Protein AF-A0A530BPE9-F1 (afdb_monomer_lite)

Sequence (110 aa):
AEDEGWAPADGFERFAFNVVANIVTGIGFALILVAVSEFAGGIGSWRQGVFWGLAGFAVFTLAPGLGLPPELPAMPAAELLPRQIWWTATAVATAAGLGLIAFRKSLPLA

pLDDT: mean 86.86, std 12.61, range [42.56, 97.88]

Foldseek 3Di:
DPPPPDDFDPDPRNVVVVVVVVVVVVVVVLVVLQVVCVVVVGDPDPVSVVVSVVLVCVQQPVQLVPPDDDDDPPDDDPDPVVSVCSRVVRNVVSNVVVCCVVVDDDDPPD

Structure (mmCIF, N/CA/C/O backbone):
data_AF-A0A530BPE9-F1
#
_entry.id   AF-A0A530BPE9-F1
#
loop_
_atom_site.group_PDB
_atom_site.id
_atom_site.type_symbol
_atom_site.label_atom_id
_atom_site.label_alt_id
_atom_site.label_comp_id
_atom_site.label_asym_id
_atom_site.label_entity_id
_atom_site.label_seq_id
_atom_site.pdbx_PDB_ins_code
_atom_site.Cartn_x
_atom_site.Cartn_y
_atom_site.Cartn_z
_atom_site.occupancy
_atom_site.B_iso_or_equiv
_atom_site.auth_seq_id
_atom_site.auth_comp_id
_atom_site.auth_asym_id
_atom_site.auth_atom_id
_atom_site.pdbx_PDB_model_num
ATOM 1 N N . ALA A 1 1 ? 33.135 -8.687 -20.925 1.00 46.00 1 ALA A N 1
ATOM 2 C CA . ALA A 1 1 ? 31.772 -8.671 -21.470 1.00 46.00 1 ALA A CA 1
ATOM 3 C C . ALA A 1 1 ? 30.868 -8.881 -20.276 1.00 46.00 1 ALA A C 1
ATOM 5 O O . ALA A 1 1 ? 31.011 -9.905 -19.623 1.00 46.00 1 ALA A O 1
ATOM 6 N N . GLU A 1 2 ? 30.105 -7.866 -19.885 1.00 53.06 2 GLU A N 1
ATOM 7 C CA . GLU A 1 2 ? 29.002 -8.076 -18.948 1.00 53.06 2 GLU A CA 1
ATOM 8 C C . GLU A 1 2 ? 27.992 -8.959 -19.685 1.00 53.06 2 GLU A C 1
ATOM 10 O O . GLU A 1 2 ? 27.584 -8.611 -20.793 1.00 53.06 2 GLU A O 1
ATOM 15 N N . ASP A 1 3 ? 27.689 -10.138 -19.143 1.00 60.72 3 ASP A N 1
ATOM 16 C CA . ASP A 1 3 ? 26.614 -10.975 -19.670 1.00 60.72 3 ASP A CA 1
ATOM 17 C C . ASP A 1 3 ? 25.309 -10.192 -19.505 1.00 60.72 3 ASP A C 1
ATOM 19 O O . ASP A 1 3 ? 24.851 -9.969 -18.381 1.00 60.72 3 ASP A O 1
ATOM 23 N N . GLU A 1 4 ? 24.728 -9.734 -20.614 1.00 69.81 4 GLU A N 1
ATOM 24 C CA . GLU A 1 4 ? 23.377 -9.183 -20.611 1.00 69.81 4 GLU A CA 1
ATOM 25 C C . GLU A 1 4 ? 22.436 -10.269 -20.070 1.00 69.81 4 GLU A C 1
ATOM 27 O O . GLU A 1 4 ? 22.214 -11.306 -20.699 1.00 69.81 4 GLU A O 1
ATOM 32 N N . GLY A 1 5 ? 21.940 -10.063 -18.846 1.00 80.50 5 GLY A N 1
ATOM 33 C CA . GLY A 1 5 ? 20.992 -10.970 -18.213 1.00 80.50 5 GLY A CA 1
ATOM 34 C C . GLY A 1 5 ? 19.762 -11.166 -19.099 1.00 80.50 5 GLY A C 1
ATOM 35 O O . GLY A 1 5 ? 19.316 -10.237 -19.770 1.00 80.50 5 GLY A O 1
ATOM 36 N N . TRP A 1 6 ? 19.216 -12.384 -19.107 1.00 87.88 6 TRP A N 1
ATOM 37 C CA . TRP A 1 6 ? 18.053 -12.716 -19.930 1.00 87.88 6 TRP A CA 1
ATOM 38 C C . TRP A 1 6 ? 16.893 -11.728 -19.709 1.00 87.88 6 TRP A C 1
ATOM 40 O O . TRP A 1 6 ? 16.528 -11.435 -18.567 1.00 87.88 6 TRP A O 1
ATOM 50 N N . ALA A 1 7 ? 16.284 -11.270 -20.805 1.00 88.81 7 ALA A N 1
ATOM 51 C CA . ALA A 1 7 ? 15.081 -10.445 -20.814 1.00 88.81 7 ALA A CA 1
ATOM 52 C C . ALA A 1 7 ? 14.060 -10.991 -21.836 1.00 88.81 7 ALA A C 1
ATOM 54 O O . ALA A 1 7 ? 14.473 -11.510 -22.877 1.00 88.81 7 ALA A O 1
ATOM 55 N N . PRO A 1 8 ? 12.740 -10.868 -21.578 1.00 90.44 8 PRO A N 1
ATOM 56 C CA . PRO A 1 8 ? 11.706 -11.268 -22.534 1.00 90.44 8 PRO A CA 1
ATOM 57 C C . PRO A 1 8 ? 11.817 -10.512 -23.862 1.00 90.44 8 PRO A C 1
ATOM 59 O O . PRO A 1 8 ? 12.055 -9.301 -23.849 1.00 90.44 8 PRO A O 1
ATOM 62 N N . ALA A 1 9 ? 11.554 -11.173 -24.995 1.00 92.19 9 ALA A N 1
ATOM 63 C CA . ALA A 1 9 ? 11.525 -10.491 -26.285 1.00 92.19 9 ALA A CA 1
ATOM 64 C C . ALA A 1 9 ? 10.362 -9.487 -26.370 1.00 92.19 9 ALA A C 1
ATOM 66 O O . ALA A 1 9 ? 9.271 -9.694 -25.818 1.00 92.19 9 ALA A O 1
ATOM 67 N N . ASP A 1 10 ? 10.584 -8.389 -27.096 1.00 92.88 10 ASP A N 1
ATOM 68 C CA . ASP A 1 10 ? 9.549 -7.389 -27.339 1.00 92.88 10 ASP A CA 1
ATOM 69 C C . ASP A 1 10 ? 8.334 -7.983 -28.075 1.00 92.88 10 ASP A C 1
ATOM 71 O O . ASP A 1 10 ? 8.432 -8.908 -28.881 1.00 92.88 10 ASP A O 1
ATOM 75 N N . GLY A 1 11 ? 7.155 -7.423 -27.796 1.00 94.25 11 GLY A N 1
ATOM 76 C CA . GLY A 1 11 ? 5.884 -7.887 -28.345 1.00 94.25 11 GLY A CA 1
ATOM 77 C C . GLY A 1 11 ? 5.108 -8.759 -27.360 1.00 94.25 11 GLY A C 1
ATOM 78 O O . GLY A 1 11 ? 4.870 -8.360 -26.217 1.00 94.25 11 GLY A O 1
ATOM 79 N N . PHE A 1 12 ? 4.653 -9.927 -27.820 1.00 95.31 12 PHE A N 1
ATOM 80 C CA . PHE A 1 12 ? 3.737 -10.770 -27.048 1.00 95.31 12 PHE A CA 1
ATOM 81 C C . PHE A 1 12 ? 4.379 -11.343 -25.781 1.00 95.31 12 PHE A C 1
ATOM 83 O O . PHE A 1 12 ? 3.738 -11.352 -24.732 1.00 95.31 12 PHE A O 1
ATOM 90 N N . GLU A 1 13 ? 5.638 -11.779 -25.856 1.00 94.00 13 GLU A N 1
ATOM 91 C CA . GLU A 1 13 ? 6.335 -12.405 -24.730 1.00 94.00 13 GLU A CA 1
ATOM 92 C C . GLU A 1 13 ? 6.450 -11.437 -23.541 1.00 94.00 13 GLU A C 1
ATOM 94 O O . GLU A 1 13 ? 5.961 -11.732 -22.448 1.00 94.00 13 GLU A O 1
ATOM 99 N N . ARG A 1 14 ? 6.976 -10.225 -23.766 1.00 94.75 14 ARG A N 1
ATOM 100 C CA . ARG A 1 14 ? 7.039 -9.171 -22.743 1.00 94.75 14 ARG A CA 1
ATOM 101 C C . ARG A 1 14 ? 5.668 -8.806 -22.175 1.00 94.75 14 ARG A C 1
ATOM 103 O O . ARG A 1 14 ? 5.544 -8.559 -20.975 1.00 94.75 14 ARG A O 1
ATOM 110 N N . PHE A 1 15 ? 4.630 -8.749 -23.008 1.00 96.31 15 PHE A N 1
ATOM 111 C CA . PHE A 1 15 ? 3.274 -8.463 -22.535 1.00 96.31 15 PHE A CA 1
ATOM 112 C C . PHE A 1 15 ? 2.743 -9.583 -21.631 1.00 96.31 15 PHE A C 1
ATOM 114 O O . PHE A 1 15 ? 2.258 -9.300 -20.537 1.00 96.31 15 PHE A O 1
ATOM 121 N N . ALA A 1 16 ? 2.885 -10.843 -22.044 1.00 96.81 16 ALA A N 1
ATOM 122 C CA . ALA A 1 16 ? 2.434 -11.998 -21.276 1.00 96.81 16 ALA A CA 1
ATOM 123 C C . ALA A 1 16 ? 3.138 -12.084 -19.913 1.00 96.81 16 ALA A C 1
ATOM 125 O O . ALA A 1 16 ? 2.468 -12.215 -18.887 1.00 96.81 16 ALA A O 1
ATOM 126 N N . PHE A 1 17 ? 4.466 -11.921 -19.877 1.00 96.00 17 PHE A N 1
ATOM 127 C CA . PHE A 1 17 ? 5.209 -11.888 -18.616 1.00 96.00 17 PHE A CA 1
ATOM 128 C C . PHE A 1 17 ? 4.803 -10.711 -17.729 1.00 96.00 17 PHE A C 1
ATOM 130 O O . PHE A 1 17 ? 4.644 -10.903 -16.527 1.00 96.00 17 PHE A O 1
ATOM 137 N N . ASN A 1 18 ? 4.551 -9.525 -18.293 1.00 95.50 18 ASN A N 1
ATOM 138 C CA . ASN A 1 18 ? 4.035 -8.393 -17.521 1.00 95.50 18 ASN A CA 1
ATOM 139 C C . ASN A 1 18 ? 2.664 -8.689 -16.906 1.00 95.50 18 ASN A C 1
ATOM 141 O O . ASN A 1 18 ? 2.437 -8.367 -15.741 1.00 95.50 18 ASN A O 1
ATOM 145 N N . VAL A 1 19 ? 1.747 -9.305 -17.657 1.00 97.50 19 VAL A N 1
ATOM 146 C CA . VAL A 1 19 ? 0.423 -9.684 -17.139 1.00 97.50 19 VAL A CA 1
ATOM 147 C C . VAL A 1 19 ? 0.571 -10.665 -15.980 1.00 97.50 19 VAL A C 1
ATOM 149 O O . VAL A 1 19 ? 0.024 -10.425 -14.904 1.00 97.50 19 VAL A O 1
ATOM 152 N N . VAL A 1 20 ? 1.350 -11.733 -16.162 1.00 97.56 20 VAL A N 1
ATOM 153 C CA . VAL A 1 20 ? 1.573 -12.741 -15.116 1.00 97.56 20 VAL A CA 1
ATOM 154 C C . VAL A 1 20 ? 2.241 -12.118 -13.889 1.00 97.56 20 VAL A C 1
ATOM 156 O O . VAL A 1 20 ? 1.773 -12.333 -12.773 1.00 97.56 20 VAL A O 1
ATOM 159 N N . ALA A 1 21 ? 3.274 -11.294 -14.078 1.00 96.31 21 ALA A N 1
ATOM 160 C CA . ALA A 1 21 ? 3.969 -10.613 -12.989 1.00 96.31 21 ALA A CA 1
ATOM 161 C C . ALA A 1 21 ? 3.023 -9.716 -12.176 1.00 96.31 21 ALA A C 1
ATOM 163 O O . ALA A 1 21 ? 3.043 -9.759 -10.945 1.00 96.31 21 ALA A O 1
ATOM 164 N N . ASN A 1 22 ? 2.148 -8.955 -12.840 1.00 96.50 22 ASN A N 1
ATOM 165 C CA . ASN A 1 22 ? 1.157 -8.120 -12.161 1.00 96.50 22 ASN A CA 1
ATOM 166 C C . ASN A 1 22 ? 0.108 -8.952 -11.415 1.00 96.50 22 ASN A C 1
ATOM 168 O O . ASN A 1 22 ? -0.235 -8.610 -10.285 1.00 96.50 22 ASN A O 1
ATOM 172 N N . ILE A 1 23 ? -0.369 -10.059 -11.996 1.00 97.81 23 ILE A N 1
ATOM 173 C CA . ILE A 1 23 ? -1.325 -10.959 -11.329 1.00 97.81 23 ILE A CA 1
ATOM 174 C C . ILE A 1 23 ? -0.705 -11.547 -10.059 1.00 97.81 23 ILE A C 1
ATOM 176 O O . ILE A 1 23 ? -1.308 -11.466 -8.991 1.00 97.81 23 ILE A O 1
ATOM 180 N N . VAL A 1 24 ? 0.509 -12.097 -10.150 1.00 97.88 24 VAL A N 1
ATOM 181 C CA . VAL A 1 24 ? 1.208 -12.694 -9.002 1.00 97.88 24 VAL A CA 1
ATOM 182 C C . VAL A 1 24 ? 1.479 -11.645 -7.923 1.00 97.88 24 VAL A C 1
ATOM 184 O O . VAL A 1 24 ? 1.229 -11.898 -6.745 1.00 97.88 24 VAL A O 1
ATOM 187 N N . THR A 1 25 ? 1.912 -10.446 -8.317 1.00 95.44 25 THR A N 1
ATOM 188 C CA . THR A 1 25 ? 2.128 -9.325 -7.389 1.00 95.44 25 THR A CA 1
ATOM 189 C C . THR A 1 25 ? 0.829 -8.919 -6.693 1.00 95.44 25 THR A C 1
ATOM 191 O O . THR A 1 25 ? 0.805 -8.751 -5.474 1.00 95.44 25 THR A O 1
ATOM 194 N N . GLY A 1 26 ? -0.271 -8.820 -7.446 1.00 93.94 26 GLY A N 1
ATOM 195 C CA . GLY A 1 26 ? -1.595 -8.513 -6.911 1.00 93.94 26 GLY A CA 1
ATOM 196 C C . GLY A 1 26 ? -2.082 -9.561 -5.911 1.00 93.94 26 GLY A C 1
ATOM 197 O O . GLY A 1 26 ? -2.580 -9.199 -4.848 1.00 93.94 26 GLY A O 1
ATOM 198 N N . ILE A 1 27 ? -1.877 -10.850 -6.202 1.00 95.94 27 ILE A N 1
ATOM 199 C CA . ILE A 1 27 ? -2.187 -11.948 -5.273 1.00 95.94 27 ILE A CA 1
ATOM 200 C C . ILE A 1 27 ? -1.346 -11.823 -3.999 1.00 95.94 27 ILE A C 1
ATOM 202 O O . ILE A 1 27 ? -1.898 -11.874 -2.903 1.00 95.94 27 ILE A O 1
ATOM 206 N N . GLY A 1 28 ? -0.032 -11.613 -4.121 1.00 95.25 28 GLY A N 1
ATOM 207 C CA . GLY A 1 28 ? 0.853 -11.441 -2.966 1.00 95.25 28 GLY A CA 1
ATOM 208 C C . GLY A 1 28 ? 0.412 -10.287 -2.062 1.00 95.25 28 GLY A C 1
ATOM 209 O O . GLY A 1 28 ? 0.308 -10.450 -0.847 1.00 95.25 28 GLY A O 1
ATOM 210 N N . PHE A 1 29 ? 0.064 -9.144 -2.653 1.00 93.44 29 PHE A N 1
ATOM 211 C CA . PHE A 1 29 ? -0.434 -7.991 -1.907 1.00 93.44 29 PHE A CA 1
ATOM 212 C C . PHE A 1 29 ? -1.803 -8.254 -1.258 1.00 93.44 29 PHE A C 1
ATOM 214 O O . PHE A 1 29 ? -2.022 -7.885 -0.104 1.00 93.44 29 PHE A O 1
ATOM 221 N N . ALA A 1 30 ? -2.709 -8.946 -1.956 1.00 92.38 30 ALA A N 1
ATOM 222 C CA . ALA A 1 30 ? -4.006 -9.338 -1.408 1.00 92.38 30 ALA A CA 1
ATOM 223 C C . ALA A 1 30 ? -3.860 -10.266 -0.193 1.00 92.38 30 ALA A C 1
ATOM 225 O O . ALA A 1 30 ? -4.567 -10.086 0.795 1.00 92.38 30 ALA A O 1
ATOM 226 N N . LEU A 1 31 ? -2.913 -11.210 -0.221 1.00 94.44 31 LEU A N 1
ATOM 227 C CA . LEU A 1 31 ? -2.631 -12.090 0.918 1.00 94.44 31 LEU A CA 1
ATOM 228 C C . LEU A 1 31 ? -2.131 -11.308 2.139 1.00 94.44 31 LEU A C 1
ATOM 230 O O . LEU A 1 31 ? -2.573 -11.580 3.254 1.00 94.44 31 LEU A O 1
ATOM 234 N N . ILE A 1 32 ? -1.264 -10.309 1.937 1.00 93.56 32 ILE A N 1
ATOM 235 C CA . ILE A 1 32 ? -0.813 -9.417 3.017 1.00 93.56 32 ILE A CA 1
ATOM 236 C C . ILE A 1 32 ? -2.000 -8.640 3.593 1.00 93.56 32 ILE A C 1
ATOM 238 O O . ILE A 1 32 ? -2.159 -8.594 4.811 1.00 93.56 32 ILE A O 1
ATOM 242 N N . LEU A 1 33 ? -2.856 -8.062 2.742 1.00 91.69 33 LEU A N 1
ATOM 243 C CA . LEU A 1 33 ? -4.050 -7.342 3.195 1.00 91.69 33 LEU A CA 1
ATOM 244 C C . LEU A 1 33 ? -4.993 -8.240 3.997 1.00 91.69 33 LEU A C 1
ATOM 246 O O . LEU A 1 33 ? -5.472 -7.814 5.044 1.00 91.69 33 LEU A O 1
ATOM 250 N N . VAL A 1 34 ? -5.232 -9.474 3.545 1.00 92.19 34 VAL A N 1
ATOM 251 C CA . VAL A 1 34 ? -6.048 -10.449 4.281 1.00 92.19 34 VAL A CA 1
ATOM 252 C C . VAL A 1 34 ? -5.417 -10.736 5.642 1.00 92.19 34 VAL A C 1
ATOM 254 O O . VAL A 1 34 ? -6.086 -10.559 6.656 1.00 92.19 34 VAL A O 1
ATOM 257 N N . ALA A 1 35 ? -4.124 -11.067 5.694 1.00 93.88 35 ALA A N 1
ATOM 258 C CA . ALA A 1 35 ? -3.428 -11.338 6.951 1.00 93.88 35 ALA A CA 1
ATOM 259 C C . ALA A 1 35 ? -3.493 -10.153 7.932 1.00 93.88 35 ALA A C 1
ATOM 261 O O . ALA A 1 35 ? -3.751 -10.344 9.118 1.00 93.88 35 ALA A O 1
ATOM 262 N N . VAL A 1 36 ? -3.309 -8.922 7.445 1.00 90.94 36 VAL A N 1
ATOM 263 C CA . VAL A 1 36 ? -3.422 -7.708 8.269 1.00 90.94 36 VAL A CA 1
ATOM 264 C C . VAL A 1 36 ? -4.865 -7.482 8.730 1.00 90.94 36 VAL A C 1
ATOM 266 O O . VAL A 1 36 ? -5.094 -7.091 9.874 1.00 90.94 36 VAL A O 1
ATOM 269 N N . SER A 1 37 ? -5.845 -7.749 7.866 1.00 90.00 37 SER A N 1
ATOM 270 C CA . SER A 1 37 ? -7.259 -7.559 8.186 1.00 90.00 37 SER A CA 1
ATOM 271 C C . SER A 1 37 ? -7.756 -8.478 9.300 1.00 90.00 37 SER A C 1
ATOM 273 O O . SER A 1 37 ? -8.632 -8.073 10.060 1.00 90.00 37 SER A O 1
ATOM 275 N N . GLU A 1 38 ? -7.175 -9.669 9.469 1.00 92.50 38 GLU A N 1
ATOM 276 C CA . GLU A 1 38 ? -7.538 -10.590 10.554 1.00 92.50 38 GLU A CA 1
ATOM 277 C C . GLU A 1 38 ? -7.275 -9.981 11.942 1.00 92.50 38 GLU A C 1
ATOM 279 O O . GLU A 1 38 ? -8.089 -10.142 12.851 1.00 92.50 38 GLU A O 1
ATOM 284 N N . PHE A 1 39 ? -6.224 -9.163 12.102 1.00 87.56 39 PHE A N 1
ATOM 285 C CA . PHE A 1 39 ? -5.982 -8.418 13.352 1.00 87.56 39 PHE A CA 1
ATOM 286 C C . PHE A 1 39 ? -7.070 -7.376 13.660 1.00 87.56 39 PHE A C 1
ATOM 288 O O . PHE A 1 39 ? -7.174 -6.892 14.786 1.00 87.56 39 PHE A O 1
ATOM 295 N N . ALA A 1 40 ? -7.882 -7.036 12.663 1.00 85.38 40 ALA A N 1
ATOM 296 C CA . ALA A 1 40 ? -8.978 -6.080 12.719 1.00 85.38 40 ALA A CA 1
ATOM 297 C C . ALA A 1 40 ? -10.369 -6.747 12.665 1.00 85.38 40 ALA A C 1
ATOM 299 O O . ALA A 1 40 ? -11.371 -6.047 12.516 1.00 85.38 40 ALA A O 1
ATOM 300 N N . GLY A 1 41 ? -10.444 -8.078 12.797 1.00 87.19 41 GLY A N 1
ATOM 301 C CA . GLY A 1 41 ? -11.695 -8.845 12.748 1.00 87.19 41 GLY A CA 1
ATOM 302 C C . GLY A 1 41 ? -12.058 -9.414 11.369 1.00 87.19 41 GLY A C 1
ATOM 303 O O . GLY A 1 41 ? -13.176 -9.898 11.198 1.00 87.19 41 GLY A O 1
ATOM 304 N N . GLY A 1 42 ? -11.132 -9.366 10.408 1.00 89.12 42 GLY A N 1
ATOM 305 C CA . GLY A 1 42 ? -11.248 -9.986 9.086 1.00 89.12 42 GLY A CA 1
ATOM 306 C C . GLY A 1 42 ? -12.069 -9.186 8.067 1.00 89.12 42 GLY A C 1
ATOM 307 O O . GLY A 1 42 ? -12.683 -8.155 8.364 1.00 89.12 42 GLY A O 1
ATOM 308 N N . ILE A 1 43 ? -12.083 -9.669 6.820 1.00 89.88 43 ILE A N 1
ATOM 309 C CA . ILE A 1 43 ? -12.904 -9.121 5.725 1.00 89.88 43 ILE A CA 1
ATOM 310 C C . ILE A 1 43 ? -14.149 -9.996 5.557 1.00 89.88 43 ILE A C 1
ATOM 312 O O . ILE A 1 43 ? -14.113 -11.029 4.895 1.00 89.88 43 ILE A O 1
ATOM 316 N N . GLY A 1 44 ? -15.276 -9.566 6.127 1.00 87.94 44 GLY A N 1
ATOM 317 C CA . GLY A 1 44 ? -16.545 -10.304 6.070 1.00 87.94 44 GLY A CA 1
ATOM 318 C C . GLY A 1 44 ? -17.443 -9.960 4.876 1.00 87.94 44 GLY A C 1
ATOM 319 O O . GLY A 1 44 ? -18.436 -10.640 4.632 1.00 87.94 44 GLY A O 1
ATOM 320 N N . SER A 1 45 ? -17.142 -8.893 4.127 1.00 91.75 45 SER A N 1
ATOM 321 C CA . SER A 1 45 ? -17.954 -8.455 2.982 1.00 91.75 45 SER A CA 1
ATOM 322 C C . SER A 1 45 ? -17.121 -7.825 1.867 1.00 91.75 45 SER A C 1
ATOM 324 O O . SER A 1 45 ? -16.062 -7.244 2.109 1.00 91.75 45 SER A O 1
ATOM 326 N N . TRP A 1 46 ? -17.645 -7.850 0.636 1.00 91.19 46 TRP A N 1
ATOM 327 C CA . TRP A 1 46 ? -16.989 -7.226 -0.522 1.00 91.19 46 TRP A CA 1
ATOM 328 C C . TRP A 1 46 ? -16.744 -5.722 -0.320 1.00 91.19 46 TRP A C 1
ATOM 330 O O . TRP A 1 46 ? -15.719 -5.203 -0.751 1.00 91.19 46 TRP A O 1
ATOM 340 N N . ARG A 1 47 ? -17.648 -5.022 0.387 1.00 91.81 47 ARG A N 1
ATOM 341 C CA . ARG A 1 47 ? -17.506 -3.589 0.699 1.00 91.81 47 ARG A CA 1
ATOM 342 C C . ARG A 1 47 ? -16.306 -3.334 1.602 1.00 91.81 47 ARG A C 1
ATOM 344 O O . ARG A 1 47 ? -15.535 -2.420 1.335 1.00 91.81 47 ARG A O 1
ATOM 351 N N . GLN A 1 48 ? -16.137 -4.146 2.647 1.00 89.94 48 GLN A N 1
ATOM 352 C CA . GLN A 1 48 ? -14.956 -4.080 3.510 1.00 89.94 48 GLN A CA 1
ATOM 353 C C . GLN A 1 48 ? -13.687 -4.363 2.704 1.00 89.94 48 GLN A C 1
ATOM 355 O O . GLN A 1 48 ? -12.720 -3.625 2.845 1.00 89.94 48 GLN A O 1
ATOM 360 N N . GLY A 1 49 ? -13.716 -5.353 1.805 1.00 91.00 49 GLY A N 1
ATOM 361 C CA . GLY A 1 49 ? -12.602 -5.630 0.896 1.00 91.00 49 GLY A CA 1
ATOM 362 C C . GLY A 1 49 ? -12.213 -4.418 0.043 1.00 91.00 49 GLY A C 1
ATOM 363 O O . GLY A 1 49 ? -11.034 -4.084 -0.040 1.00 91.00 49 GLY A O 1
ATOM 364 N N . VAL A 1 50 ? -13.192 -3.698 -0.518 1.00 92.88 50 VAL A N 1
ATOM 365 C CA . VAL A 1 50 ? -12.943 -2.453 -1.271 1.00 92.88 50 VAL A CA 1
ATOM 366 C C . VAL A 1 50 ? -12.301 -1.381 -0.386 1.00 92.88 50 VAL A C 1
ATOM 368 O O . VAL A 1 50 ? -11.334 -0.755 -0.811 1.00 92.88 50 VAL A O 1
ATOM 371 N N . PHE A 1 51 ? -12.779 -1.181 0.846 1.00 92.31 51 PHE A N 1
ATOM 372 C CA . PHE A 1 51 ? -12.172 -0.209 1.765 1.00 92.31 51 PHE A CA 1
ATOM 373 C C . PHE A 1 51 ? -10.742 -0.588 2.169 1.00 92.31 51 PHE A C 1
ATOM 375 O O . PHE A 1 51 ? -9.878 0.286 2.183 1.00 92.31 51 PHE A O 1
ATOM 382 N N . TRP A 1 52 ? -10.467 -1.869 2.429 1.00 93.25 52 TRP A N 1
ATOM 383 C CA . TRP A 1 52 ? -9.109 -2.366 2.678 1.00 93.25 52 TRP A CA 1
ATOM 384 C C . TRP A 1 52 ? -8.190 -2.151 1.473 1.00 93.25 52 TRP A C 1
ATOM 386 O O . TRP A 1 5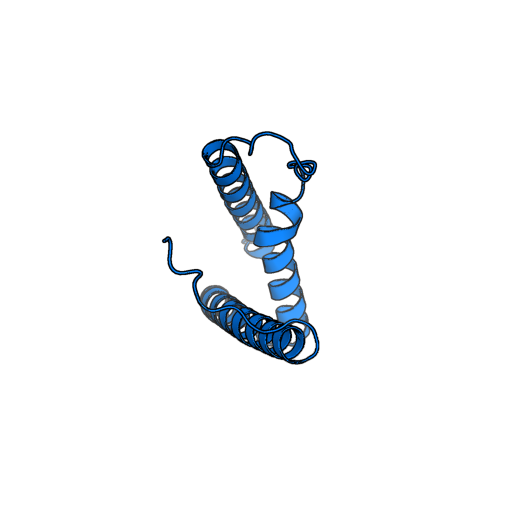2 ? -7.062 -1.689 1.635 1.00 93.25 52 TRP A O 1
ATOM 396 N N . GLY A 1 53 ? -8.686 -2.415 0.261 1.00 92.81 53 GLY A N 1
ATOM 397 C CA . GLY A 1 53 ? -7.954 -2.162 -0.979 1.00 92.81 53 GLY A CA 1
ATOM 398 C C . GLY A 1 53 ? -7.644 -0.678 -1.187 1.00 92.81 53 GLY A C 1
ATOM 399 O O . GLY A 1 53 ? -6.501 -0.324 -1.468 1.00 92.81 53 GLY A O 1
ATOM 400 N N . LEU A 1 54 ? -8.631 0.203 -0.989 1.00 95.06 54 LEU A N 1
ATOM 401 C CA . LEU A 1 54 ? -8.446 1.656 -1.083 1.00 95.06 54 LEU A CA 1
ATOM 402 C C . LEU A 1 54 ? -7.478 2.183 -0.020 1.00 95.06 54 LEU A C 1
ATOM 404 O O . LEU A 1 54 ? -6.650 3.037 -0.330 1.00 95.06 54 LEU A O 1
ATOM 408 N N . ALA A 1 55 ? -7.542 1.663 1.208 1.00 94.69 55 ALA A N 1
ATOM 409 C CA . ALA A 1 55 ? -6.598 2.006 2.266 1.00 94.69 55 ALA A CA 1
ATOM 410 C C . ALA A 1 55 ? -5.170 1.573 1.899 1.00 94.69 55 ALA A C 1
ATOM 412 O O . ALA A 1 55 ? -4.249 2.379 1.991 1.00 94.69 55 ALA A O 1
ATOM 413 N N . GLY A 1 56 ? -4.987 0.342 1.409 1.00 94.44 56 GLY A N 1
ATOM 414 C CA . GLY A 1 56 ? -3.693 -0.138 0.920 1.00 94.44 56 GLY A CA 1
ATOM 415 C C . GLY A 1 56 ? -3.144 0.728 -0.218 1.00 94.44 56 GLY A C 1
ATOM 416 O O . GLY A 1 56 ? -2.003 1.182 -0.155 1.00 94.44 56 GLY A O 1
ATOM 417 N N . PHE A 1 57 ? -3.970 1.040 -1.219 1.00 94.75 57 PHE A N 1
ATOM 418 C CA . PHE A 1 57 ? -3.595 1.942 -2.311 1.00 94.75 57 PHE A CA 1
ATOM 419 C C . PHE A 1 57 ? -3.194 3.334 -1.802 1.00 94.75 57 PHE A C 1
ATOM 421 O O . PHE A 1 57 ? -2.180 3.887 -2.233 1.00 94.75 57 PHE A O 1
ATOM 428 N N . ALA A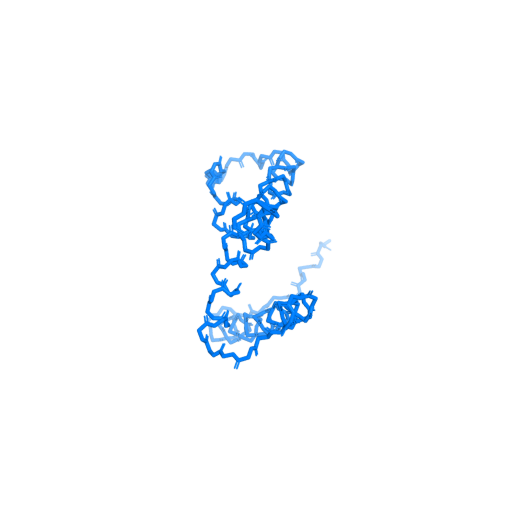 1 58 ? -3.957 3.891 -0.857 1.00 95.88 58 ALA A N 1
ATOM 429 C CA . ALA A 1 58 ? -3.659 5.190 -0.270 1.00 95.88 58 ALA A CA 1
ATOM 430 C C . ALA A 1 58 ? -2.290 5.202 0.431 1.00 95.88 58 ALA A C 1
ATOM 432 O O . ALA A 1 58 ? -1.517 6.139 0.240 1.00 95.88 58 ALA A O 1
ATOM 433 N N . VAL A 1 59 ? -1.985 4.147 1.192 1.00 95.88 59 VAL A N 1
ATOM 434 C CA . VAL A 1 59 ? -0.754 3.999 1.983 1.00 95.88 59 VAL A CA 1
ATOM 435 C C . VAL A 1 59 ? 0.483 3.790 1.113 1.00 95.88 59 VAL A C 1
ATOM 437 O O . VAL A 1 59 ? 1.489 4.456 1.333 1.00 95.88 59 VAL A O 1
ATOM 440 N N . PHE A 1 60 ? 0.437 2.870 0.147 1.00 93.56 60 PHE A N 1
ATOM 441 C CA . PHE A 1 60 ? 1.644 2.426 -0.564 1.00 93.56 60 PHE A CA 1
ATOM 442 C C . PHE A 1 60 ? 1.855 3.092 -1.927 1.00 93.56 60 PHE A C 1
ATOM 444 O O . PHE A 1 60 ? 2.962 3.039 -2.464 1.00 93.56 60 PHE A O 1
ATOM 451 N N . THR A 1 61 ? 0.820 3.716 -2.498 1.00 92.31 61 THR A N 1
ATOM 452 C CA . THR A 1 61 ? 0.878 4.289 -3.852 1.00 92.31 61 THR A CA 1
ATOM 453 C C . THR A 1 61 ? 0.519 5.766 -3.867 1.00 92.31 61 THR A C 1
ATOM 455 O O . THR A 1 61 ? 1.341 6.580 -4.282 1.00 92.31 61 THR A O 1
ATOM 458 N N . LEU A 1 62 ? -0.685 6.129 -3.414 1.00 94.00 62 LEU A N 1
ATOM 459 C CA . LEU A 1 62 ? -1.174 7.501 -3.547 1.00 94.00 62 LEU A CA 1
ATOM 460 C C . LEU A 1 62 ? -0.345 8.473 -2.707 1.00 94.00 62 LEU A C 1
ATOM 462 O O . LEU A 1 62 ? 0.239 9.393 -3.265 1.00 94.00 62 LEU A O 1
ATOM 466 N N . ALA A 1 63 ? -0.269 8.276 -1.387 1.00 94.50 63 ALA A N 1
ATOM 467 C CA . ALA A 1 63 ? 0.399 9.227 -0.503 1.00 94.50 63 ALA A CA 1
ATOM 468 C C . ALA A 1 63 ? 1.912 9.346 -0.768 1.00 94.50 63 ALA A C 1
ATOM 470 O O . ALA A 1 63 ? 2.381 10.477 -0.878 1.00 94.50 63 ALA A O 1
ATOM 471 N N . PRO A 1 64 ? 2.674 8.250 -0.968 1.00 92.38 64 PRO A N 1
ATOM 472 C CA . PRO A 1 64 ? 4.085 8.358 -1.338 1.00 92.38 64 PRO A CA 1
ATOM 473 C C . PRO A 1 64 ? 4.316 8.986 -2.718 1.00 92.38 64 PRO A C 1
ATOM 475 O O . PRO A 1 64 ? 5.334 9.644 -2.932 1.00 92.38 64 PRO A O 1
ATOM 478 N N . GLY A 1 65 ? 3.379 8.790 -3.655 1.00 89.94 65 GLY A N 1
ATOM 479 C CA . GLY A 1 65 ? 3.422 9.394 -4.989 1.00 89.94 65 GLY A CA 1
ATOM 480 C C . GLY A 1 65 ? 3.152 10.901 -4.986 1.00 89.94 65 GLY A C 1
ATOM 481 O O . GLY A 1 65 ? 3.562 11.606 -5.909 1.00 89.94 65 GLY A O 1
ATOM 482 N N . LEU A 1 66 ? 2.507 11.424 -3.940 1.00 85.88 66 LEU A N 1
ATOM 483 C CA . LEU A 1 66 ? 2.348 12.859 -3.739 1.00 85.88 66 LEU A CA 1
ATOM 484 C C . LEU A 1 66 ? 3.661 13.440 -3.192 1.00 85.88 66 LEU A C 1
ATOM 486 O O . LEU A 1 66 ? 4.111 13.094 -2.105 1.00 85.88 66 LEU A O 1
ATOM 490 N N . GLY A 1 67 ? 4.279 14.348 -3.948 1.00 77.19 67 GLY A N 1
ATOM 491 C CA . GLY A 1 67 ? 5.448 15.119 -3.500 1.00 77.19 67 GLY A CA 1
ATOM 492 C C . GLY A 1 67 ? 6.786 14.731 -4.132 1.00 77.19 67 GLY A C 1
ATOM 493 O O . GLY A 1 67 ? 7.733 15.505 -4.023 1.00 77.19 67 GLY A O 1
ATOM 494 N N . LEU A 1 68 ? 6.868 13.609 -4.855 1.00 73.88 68 LEU A N 1
ATOM 495 C CA . LEU A 1 68 ? 8.050 13.243 -5.643 1.00 73.88 68 LEU A CA 1
ATOM 496 C C . LEU A 1 68 ? 7.722 13.270 -7.142 1.00 73.88 68 LEU A C 1
ATOM 498 O O . LEU A 1 68 ? 7.297 12.246 -7.683 1.00 73.88 68 LEU A O 1
ATOM 502 N N . PRO A 1 69 ? 7.908 14.413 -7.834 1.00 72.19 69 PRO A N 1
ATOM 503 C CA . PRO A 1 69 ? 7.751 14.449 -9.278 1.00 72.19 69 PRO A CA 1
ATOM 504 C C . PRO A 1 69 ? 8.691 13.432 -9.949 1.00 72.19 69 PRO A C 1
ATOM 506 O O . PRO A 1 69 ? 9.800 13.190 -9.451 1.00 72.19 69 PRO A O 1
ATOM 509 N N . PRO A 1 70 ? 8.247 12.812 -11.058 1.00 72.56 70 PRO A N 1
ATOM 510 C CA . PRO A 1 70 ? 9.066 11.860 -11.790 1.00 72.56 70 PRO A CA 1
ATOM 511 C C . PRO A 1 70 ? 10.345 12.540 -12.282 1.00 72.56 70 PRO A C 1
ATOM 513 O O . PRO A 1 70 ? 10.341 13.712 -12.663 1.00 72.56 70 PRO A O 1
ATOM 516 N N . GLU A 1 71 ? 11.450 11.801 -12.254 1.00 71.94 71 GLU A N 1
ATOM 517 C CA . GLU A 1 71 ? 12.710 12.284 -12.812 1.00 71.94 71 GLU A CA 1
ATOM 518 C C . GLU A 1 71 ? 12.580 12.420 -14.330 1.00 71.94 71 GLU A C 1
ATOM 520 O O . GLU A 1 71 ? 11.969 11.578 -14.993 1.00 71.94 71 GLU A O 1
ATOM 525 N N . LEU A 1 72 ? 13.142 13.497 -14.883 1.00 76.62 72 LEU A N 1
ATOM 526 C CA . LEU A 1 72 ? 13.188 13.666 -16.329 1.00 76.62 72 LEU A CA 1
ATOM 527 C C . LEU A 1 72 ? 14.210 12.689 -16.928 1.00 76.62 72 LEU A C 1
ATOM 529 O O . LEU A 1 72 ? 15.272 12.479 -16.329 1.00 76.62 72 LEU A O 1
ATOM 533 N N . PRO A 1 73 ? 13.938 12.135 -18.124 1.00 73.25 73 PRO A N 1
ATOM 534 C CA . PRO A 1 73 ? 14.930 11.362 -18.860 1.00 73.25 73 PRO A CA 1
ATOM 535 C C . PRO A 1 73 ? 16.245 12.150 -18.976 1.00 73.25 73 PRO A C 1
ATOM 537 O O . PRO A 1 73 ? 16.220 13.344 -19.268 1.00 73.25 73 PRO A O 1
ATOM 540 N N . ALA A 1 74 ? 17.379 11.480 -18.757 1.00 77.56 74 ALA A N 1
ATOM 541 C CA . ALA A 1 74 ? 18.736 12.045 -18.785 1.00 77.56 74 ALA A CA 1
ATOM 542 C C . ALA A 1 74 ? 19.134 13.005 -17.639 1.00 77.56 74 ALA A C 1
ATOM 544 O O . ALA A 1 74 ? 20.224 13.578 -17.700 1.00 77.56 74 ALA A O 1
ATOM 545 N N . MET A 1 75 ? 18.336 13.157 -16.571 1.00 75.00 75 MET A N 1
ATOM 546 C CA . MET A 1 75 ? 18.852 13.763 -15.335 1.00 75.00 75 MET A CA 1
ATOM 547 C C . MET A 1 75 ? 19.745 12.781 -14.558 1.00 75.00 75 MET A C 1
ATOM 549 O O . MET A 1 75 ? 19.500 11.574 -14.600 1.00 75.00 75 MET A O 1
ATOM 553 N N . PRO A 1 76 ? 20.770 13.272 -13.831 1.00 72.88 76 PRO A N 1
ATOM 554 C CA . PRO A 1 76 ? 21.454 12.461 -12.832 1.00 72.88 76 PRO A CA 1
ATOM 555 C C . PRO A 1 76 ? 20.408 11.892 -11.871 1.00 72.88 76 PRO A C 1
ATOM 557 O O . PRO A 1 76 ? 19.571 12.656 -11.382 1.00 72.88 76 PRO A O 1
ATOM 560 N N . ALA A 1 77 ? 20.438 10.577 -11.632 1.00 67.50 77 ALA A N 1
ATOM 561 C CA . ALA A 1 77 ? 19.495 9.929 -10.724 1.00 67.50 77 ALA A CA 1
ATOM 562 C C . ALA A 1 77 ? 19.501 10.671 -9.380 1.00 67.50 77 ALA A C 1
ATOM 564 O O . ALA A 1 77 ? 20.573 10.891 -8.807 1.00 67.50 77 ALA A O 1
ATOM 565 N N . ALA A 1 78 ? 18.334 11.101 -8.890 1.00 65.94 78 ALA A N 1
ATOM 566 C CA . ALA A 1 78 ? 18.286 11.759 -7.592 1.00 65.94 78 ALA A CA 1
ATOM 567 C C . ALA A 1 78 ? 18.709 10.762 -6.510 1.00 65.94 78 ALA A C 1
ATOM 569 O O . ALA A 1 78 ? 18.548 9.546 -6.660 1.00 65.94 78 ALA A O 1
ATOM 570 N N . GLU A 1 79 ? 19.242 11.272 -5.402 1.00 80.31 79 GLU A N 1
ATOM 571 C CA . GLU A 1 79 ? 19.720 10.401 -4.336 1.00 80.31 79 GLU A CA 1
ATOM 572 C C . GLU A 1 79 ? 18.611 9.450 -3.852 1.00 80.31 79 GLU A C 1
ATOM 574 O O . GLU A 1 79 ? 17.505 9.864 -3.487 1.00 80.31 79 GLU A O 1
ATOM 579 N N . LEU A 1 80 ? 18.917 8.148 -3.855 1.00 85.50 80 LEU A N 1
ATOM 580 C CA . LEU 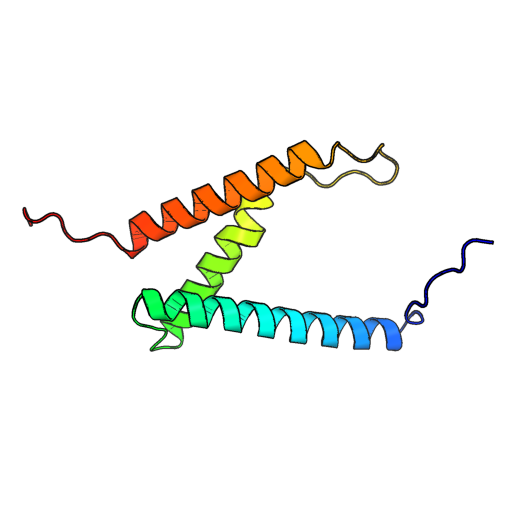A 1 80 ? 17.964 7.088 -3.514 1.00 85.50 80 LEU A CA 1
ATOM 581 C C . LEU A 1 80 ? 17.487 7.191 -2.063 1.00 85.50 80 LEU A C 1
ATOM 583 O O . LEU A 1 80 ? 16.318 6.935 -1.772 1.00 85.50 80 LEU A O 1
ATOM 587 N N . LEU A 1 81 ? 18.382 7.581 -1.155 1.00 90.31 81 LEU A N 1
ATOM 588 C CA . LEU A 1 81 ? 18.106 7.605 0.276 1.00 90.31 81 LEU A CA 1
ATOM 589 C C . LEU A 1 81 ? 16.983 8.602 0.638 1.00 90.31 81 LEU A C 1
ATOM 591 O O . LEU A 1 81 ? 16.023 8.181 1.286 1.00 90.31 81 LEU A O 1
ATOM 595 N N . PRO A 1 82 ? 16.993 9.871 0.177 1.00 88.75 82 PRO A N 1
ATOM 596 C CA . PRO A 1 82 ? 15.855 10.779 0.339 1.00 88.75 82 PRO A CA 1
ATOM 597 C C . PRO A 1 82 ? 14.515 10.212 -0.145 1.00 88.75 82 PRO A C 1
ATOM 599 O O . PRO A 1 82 ? 13.501 10.374 0.534 1.00 88.75 82 PRO A O 1
ATOM 602 N N . ARG A 1 83 ? 14.496 9.509 -1.287 1.00 87.94 83 ARG A N 1
ATOM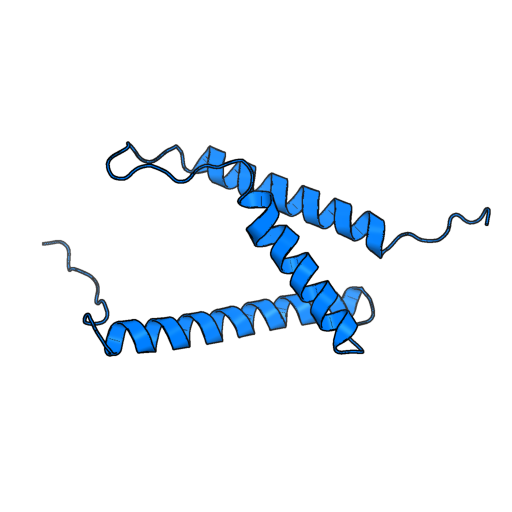 603 C CA . ARG A 1 83 ? 13.270 8.898 -1.832 1.00 87.94 83 ARG A CA 1
ATOM 604 C C . ARG A 1 83 ? 12.755 7.773 -0.940 1.00 87.94 83 ARG A C 1
ATOM 606 O O . ARG A 1 83 ? 11.556 7.698 -0.689 1.00 87.94 83 ARG A O 1
ATOM 613 N N . GLN A 1 84 ? 13.652 6.931 -0.430 1.00 92.56 84 GLN A N 1
ATOM 614 C CA . GLN A 1 84 ? 13.316 5.854 0.506 1.00 92.56 84 GLN A CA 1
ATOM 615 C C . GLN A 1 84 ? 12.776 6.401 1.831 1.00 92.56 84 GLN A C 1
ATOM 617 O O . GLN A 1 84 ? 11.779 5.888 2.345 1.00 92.56 84 GLN A O 1
ATOM 622 N N . ILE A 1 85 ? 13.399 7.461 2.360 1.00 93.69 85 ILE A N 1
ATOM 623 C CA . ILE A 1 85 ? 12.939 8.146 3.573 1.00 93.69 85 ILE A CA 1
ATOM 624 C C . ILE A 1 85 ? 11.539 8.712 3.346 1.00 93.69 85 ILE A C 1
ATOM 626 O O . ILE A 1 85 ? 10.645 8.447 4.147 1.00 93.69 85 ILE A O 1
ATOM 630 N N . TRP A 1 86 ? 11.327 9.439 2.244 1.00 92.69 86 TRP A N 1
ATOM 631 C CA . TRP A 1 86 ? 10.022 10.011 1.920 1.00 92.69 86 TRP A CA 1
ATOM 632 C C . TRP A 1 86 ? 8.946 8.937 1.776 1.00 92.69 86 TRP A C 1
ATOM 634 O O . TRP A 1 86 ? 7.893 9.026 2.410 1.00 92.69 86 TRP A O 1
ATOM 644 N N . TRP A 1 87 ? 9.223 7.897 0.987 1.00 94.06 87 TRP A N 1
ATOM 645 C CA . TRP A 1 87 ? 8.280 6.809 0.756 1.00 94.06 87 TRP A CA 1
ATOM 646 C C . TRP A 1 87 ? 7.900 6.114 2.068 1.00 94.06 87 TRP A C 1
ATOM 648 O O . TRP A 1 87 ? 6.721 5.934 2.361 1.00 94.06 87 TRP A O 1
ATOM 658 N N . THR A 1 88 ? 8.888 5.799 2.910 1.00 96.06 88 THR A N 1
ATOM 659 C CA . THR A 1 88 ? 8.644 5.105 4.183 1.00 96.06 88 THR A CA 1
ATOM 660 C C . THR A 1 88 ? 7.885 5.996 5.163 1.00 96.06 88 THR A C 1
ATOM 662 O O . THR A 1 88 ? 6.912 5.553 5.772 1.00 96.06 88 THR A O 1
ATOM 665 N N . ALA A 1 89 ? 8.284 7.263 5.300 1.00 95.94 89 ALA A N 1
ATOM 666 C CA . ALA A 1 89 ? 7.640 8.206 6.209 1.00 95.94 89 ALA A CA 1
ATOM 667 C C . ALA A 1 89 ? 6.174 8.457 5.829 1.00 95.94 89 ALA A C 1
ATOM 669 O O . ALA A 1 89 ? 5.301 8.428 6.695 1.00 95.94 89 ALA A O 1
ATOM 670 N N . THR A 1 90 ? 5.889 8.657 4.540 1.00 96.06 90 THR A N 1
ATOM 671 C CA . THR A 1 90 ? 4.520 8.872 4.043 1.00 96.06 90 THR A CA 1
ATOM 672 C C . THR A 1 90 ? 3.654 7.627 4.184 1.00 96.06 90 THR A C 1
ATOM 674 O O . THR A 1 90 ? 2.513 7.743 4.637 1.00 96.06 90 THR A O 1
ATOM 677 N N . ALA A 1 91 ? 4.188 6.440 3.881 1.00 96.44 91 ALA A N 1
ATOM 678 C CA . ALA A 1 91 ? 3.474 5.181 4.072 1.00 96.44 91 ALA A CA 1
ATOM 679 C C . ALA A 1 91 ? 3.108 4.969 5.551 1.00 96.44 91 ALA A C 1
ATOM 681 O O . ALA A 1 91 ? 1.942 4.744 5.877 1.00 96.44 91 ALA A O 1
ATOM 682 N N . VAL A 1 92 ? 4.071 5.127 6.466 1.00 97.44 92 VAL A N 1
ATOM 683 C CA . VAL A 1 92 ? 3.840 4.975 7.912 1.00 97.44 92 VAL A CA 1
ATOM 684 C C . VAL A 1 92 ? 2.849 6.017 8.432 1.00 97.44 92 VAL A C 1
ATOM 686 O O . VAL A 1 92 ? 1.905 5.657 9.136 1.00 97.44 92 VAL A O 1
ATOM 689 N N . ALA A 1 93 ? 3.012 7.292 8.067 1.00 97.19 93 ALA A N 1
ATOM 690 C CA . ALA A 1 93 ? 2.113 8.360 8.504 1.00 97.19 93 ALA A CA 1
ATOM 691 C C . ALA A 1 93 ? 0.673 8.146 8.007 1.00 97.19 93 ALA A C 1
ATOM 693 O O . ALA A 1 93 ? -0.279 8.319 8.770 1.00 97.19 93 ALA A O 1
ATOM 694 N N . THR A 1 94 ? 0.506 7.715 6.753 1.00 96.69 94 THR A N 1
ATOM 695 C CA . THR A 1 94 ? -0.812 7.444 6.158 1.00 96.69 94 THR A CA 1
ATOM 696 C C . THR A 1 94 ? -1.470 6.228 6.803 1.00 96.69 94 THR A C 1
ATOM 698 O O . THR A 1 94 ? -2.644 6.289 7.168 1.00 96.69 94 THR A O 1
ATOM 701 N N . ALA A 1 95 ? -0.715 5.144 7.013 1.00 95.19 95 ALA A N 1
ATOM 702 C CA . ALA A 1 95 ? -1.212 3.945 7.684 1.00 95.19 95 ALA A CA 1
ATOM 703 C C . ALA A 1 95 ? -1.642 4.249 9.126 1.00 95.19 95 ALA A C 1
ATOM 705 O O . ALA A 1 95 ? -2.721 3.836 9.549 1.00 95.19 95 ALA A O 1
ATOM 706 N N . ALA A 1 96 ? -0.840 5.029 9.860 1.00 95.56 96 ALA A N 1
ATOM 707 C CA . ALA A 1 96 ? -1.171 5.470 11.210 1.00 95.56 96 ALA A CA 1
ATOM 708 C C . ALA A 1 96 ? -2.439 6.337 11.230 1.00 95.56 96 ALA A C 1
ATOM 710 O O . ALA A 1 96 ? -3.346 6.071 12.016 1.00 95.56 96 ALA A O 1
ATOM 711 N N . GLY A 1 97 ? -2.548 7.332 10.343 1.00 94.62 97 GLY A N 1
ATOM 712 C CA . GLY A 1 97 ? -3.724 8.202 10.250 1.00 94.62 97 GLY A CA 1
ATOM 713 C C . GLY A 1 97 ? -5.011 7.436 9.936 1.00 94.62 97 GLY A C 1
ATOM 714 O O . GLY A 1 97 ? -6.018 7.609 10.624 1.00 94.62 97 GLY A O 1
ATOM 715 N N . LEU A 1 98 ? -4.973 6.535 8.950 1.00 93.75 98 LEU A N 1
ATOM 716 C CA . LEU A 1 98 ? -6.110 5.670 8.622 1.00 93.75 98 LEU A CA 1
ATOM 717 C C . LEU A 1 98 ? -6.454 4.720 9.775 1.00 93.75 98 LEU A C 1
ATOM 719 O O . LEU A 1 98 ? -7.631 4.554 10.088 1.00 93.75 98 LEU A O 1
ATOM 723 N N . GLY A 1 99 ? -5.450 4.151 10.447 1.00 91.00 99 GLY A N 1
ATOM 724 C CA . GLY A 1 99 ? -5.645 3.304 11.623 1.00 91.00 99 GLY A CA 1
ATOM 725 C C . GLY A 1 99 ? -6.334 4.042 12.774 1.00 91.00 99 GLY A C 1
ATOM 726 O O . GLY A 1 99 ? -7.269 3.511 13.370 1.00 91.00 99 GLY A O 1
ATOM 727 N N . LEU A 1 100 ? -5.945 5.291 13.047 1.00 91.31 100 LEU A N 1
ATOM 728 C CA . LEU A 1 100 ? -6.586 6.129 14.068 1.00 91.31 100 LEU A CA 1
ATOM 729 C C . LEU A 1 100 ? -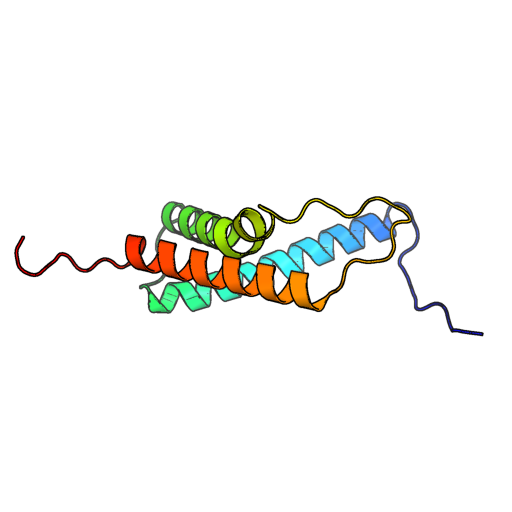8.057 6.432 13.746 1.00 91.31 100 LEU A C 1
ATOM 731 O O . LEU A 1 100 ? -8.881 6.493 14.659 1.00 91.31 100 LEU A O 1
ATOM 735 N N . ILE A 1 101 ? -8.396 6.609 12.466 1.00 89.62 101 ILE A N 1
ATOM 736 C CA . ILE A 1 101 ? -9.776 6.841 12.018 1.00 89.62 101 ILE A CA 1
ATOM 737 C C . ILE A 1 101 ? -10.599 5.550 12.111 1.00 89.62 101 ILE A C 1
ATOM 739 O O . ILE A 1 101 ? -11.705 5.564 12.650 1.00 89.62 101 ILE A O 1
ATOM 743 N N . ALA A 1 102 ? -10.065 4.440 11.602 1.00 86.19 102 ALA A N 1
ATOM 744 C CA . ALA A 1 102 ? -10.782 3.173 11.485 1.00 86.19 102 ALA A CA 1
ATOM 745 C C . ALA A 1 102 ? -10.980 2.464 12.835 1.00 86.19 102 ALA A C 1
ATOM 747 O O . ALA A 1 102 ? -12.029 1.865 13.060 1.00 86.19 102 ALA A O 1
ATOM 748 N N . PHE A 1 103 ? -10.004 2.553 13.745 1.00 81.75 103 PHE A N 1
ATOM 749 C CA . PHE A 1 103 ? -10.009 1.844 15.033 1.00 81.75 103 PHE A CA 1
ATOM 750 C C . PHE A 1 103 ? -10.306 2.746 16.232 1.00 81.75 103 PHE A C 1
ATOM 752 O O . PHE A 1 103 ? -9.972 2.407 17.372 1.00 81.75 103 PHE A O 1
ATOM 759 N N . ARG A 1 104 ? -10.948 3.899 16.011 1.00 78.25 104 ARG A N 1
ATOM 760 C CA . ARG A 1 104 ? -11.383 4.773 17.102 1.00 78.25 104 ARG A CA 1
ATOM 761 C C . ARG A 1 104 ? -12.328 4.008 18.038 1.00 78.25 104 ARG A C 1
ATOM 763 O O . ARG A 1 104 ? -13.486 3.777 17.707 1.00 78.25 104 ARG A O 1
ATOM 770 N N . LYS A 1 105 ? -11.864 3.684 19.249 1.00 60.53 105 LYS A N 1
ATOM 771 C CA . LYS A 1 105 ? -12.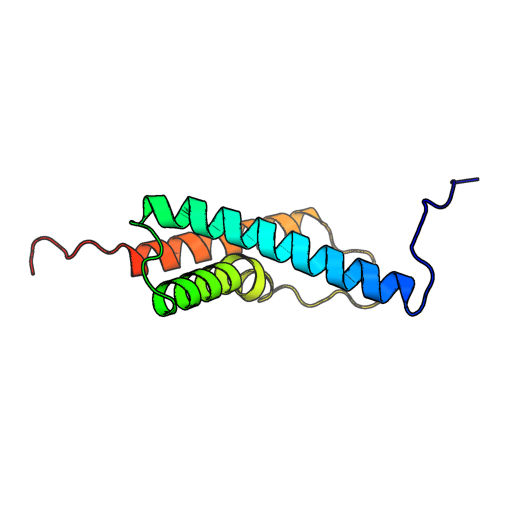760 3.355 20.366 1.00 60.53 105 LYS A CA 1
ATOM 772 C C . LYS A 1 105 ? -13.560 4.616 20.691 1.00 60.53 105 LYS A C 1
ATOM 774 O O . LYS A 1 105 ? -12.969 5.686 20.858 1.00 60.53 105 LYS A O 1
ATOM 779 N N . SER A 1 106 ? -14.888 4.519 20.744 1.00 52.16 106 SER A N 1
ATOM 780 C CA . SER A 1 106 ? -15.721 5.581 21.313 1.00 52.16 106 SER A CA 1
ATOM 781 C C . SER A 1 106 ? -15.127 5.971 22.666 1.00 52.16 106 SER A C 1
ATOM 783 O O . SER A 1 106 ? -14.838 5.099 23.489 1.00 52.16 106 SER A O 1
ATOM 785 N N . LEU A 1 107 ? -14.871 7.268 22.868 1.00 51.91 107 LEU A N 1
ATOM 786 C CA . LEU A 1 107 ? -14.455 7.770 24.175 1.00 51.91 107 LEU A CA 1
ATOM 787 C C . LEU A 1 107 ? -15.474 7.251 25.207 1.00 51.91 107 LEU A C 1
ATOM 789 O O . LEU A 1 107 ? -16.667 7.323 24.917 1.00 51.91 107 LEU A O 1
ATOM 793 N N . PRO A 1 108 ? -15.061 6.776 26.394 1.00 53.59 108 PRO A N 1
ATOM 794 C CA . PRO A 1 108 ? -15.972 6.280 27.435 1.00 53.59 108 PRO A CA 1
ATOM 795 C C . PRO A 1 108 ? -16.882 7.369 28.052 1.00 53.59 108 PRO A C 1
ATOM 797 O O . PRO A 1 108 ? -17.416 7.184 29.137 1.00 53.59 108 PRO A O 1
ATOM 800 N N . LEU A 1 109 ? -17.040 8.513 27.380 1.00 56.28 109 LEU A N 1
ATOM 801 C CA . LEU A 1 109 ? -17.868 9.654 27.770 1.00 56.28 109 LEU A CA 1
ATOM 802 C C . LEU A 1 109 ? -18.964 9.962 26.727 1.00 56.28 109 LEU A C 1
ATOM 804 O O . LEU A 1 109 ? -19.452 11.088 26.685 1.00 56.28 109 LEU A O 1
ATOM 808 N N . ALA A 1 110 ? -19.311 8.997 25.870 1.00 42.56 110 ALA A N 1
ATOM 809 C CA . ALA A 1 110 ? -20.471 9.059 24.978 1.00 42.56 110 ALA A CA 1
ATOM 810 C C . ALA A 1 110 ? -21.607 8.185 25.519 1.00 42.56 110 ALA A C 1
ATOM 812 O O . ALA A 1 110 ? -21.293 7.062 25.978 1.00 42.56 110 ALA A O 1
#

Radius of gyration: 19.38 Å; chains: 1; bounding box: 52×28×56 Å

Secondary structure (DSSP, 8-state):
-------PPTTHHHHHHHHHHHHHHHHHHHHHHHHHHHTTT---SHHHHHHHHHHHHIIIIIHHHTT-PPPPTTSPPPPHHHHHHHHHHHHHHHHHHHHHHHT-PPPTT-